Protein AF-A0A7S3MJF0-F1 (afdb_monomer_lite)

Foldseek 3Di:
DEAACLQFQQEDPVPGDPDTDPVGGHDLPPPPRDPRSNVRNVVVVVVVVVQVPDDPVPHDQDAYDHYWLEDDDDPDPDDDDSVVVVCCVVVVVDVPDDDPDDGDYDYPVVSVVVVVCCVPDPVSD

Radius of gyration: 16.98 Å; chains: 1; bounding box: 40×23×45 Å

Structure (mmCIF, N/CA/C/O backbone):
data_AF-A0A7S3MJF0-F1
#
_entry.id   AF-A0A7S3MJF0-F1
#
loop_
_atom_site.group_PDB
_atom_site.id
_atom_site.type_symbol
_atom_site.label_atom_id
_atom_site.label_alt_id
_atom_site.label_comp_id
_atom_site.label_asym_id
_atom_site.label_entity_id
_atom_site.label_seq_id
_atom_site.pdbx_PDB_ins_code
_atom_site.Cartn_x
_atom_site.Cartn_y
_atom_site.Cartn_z
_atom_site.occupancy
_atom_site.B_iso_or_equiv
_atom_site.auth_seq_id
_atom_site.auth_comp_id
_atom_site.auth_asym_id
_atom_site.auth_atom_id
_atom_site.pdbx_PDB_model_num
ATOM 1 N N . MET A 1 1 ? -9.830 2.336 2.499 1.00 91.88 1 MET A N 1
ATOM 2 C CA . MET A 1 1 ? -8.935 3.252 1.750 1.00 91.88 1 MET A CA 1
ATOM 3 C C . MET A 1 1 ? -7.935 2.440 0.936 1.00 91.88 1 MET A C 1
ATOM 5 O O . MET A 1 1 ? -7.454 1.432 1.430 1.00 91.88 1 MET A O 1
ATOM 9 N N . THR A 1 2 ? -7.593 2.874 -0.279 1.00 96.06 2 THR A N 1
ATOM 10 C CA . THR A 1 2 ? -6.544 2.221 -1.082 1.00 96.06 2 THR A CA 1
ATOM 11 C C . THR A 1 2 ? -5.201 2.927 -0.897 1.00 96.06 2 THR A C 1
ATOM 13 O O . THR A 1 2 ? -5.009 4.051 -1.371 1.00 96.06 2 THR A O 1
ATOM 16 N N . SER A 1 3 ? -4.263 2.257 -0.235 1.00 96.56 3 SER A N 1
ATOM 17 C CA . SER A 1 3 ? -2.878 2.697 -0.078 1.00 96.56 3 SER A CA 1
ATOM 18 C C . SER A 1 3 ? -1.956 1.886 -1.003 1.00 96.56 3 SER A C 1
ATOM 20 O O . SER A 1 3 ? -2.282 1.725 -2.182 1.00 96.56 3 SER A O 1
ATOM 22 N N . SER A 1 4 ? -0.783 1.445 -0.543 1.00 96.38 4 SER A N 1
ATOM 23 C CA . SER A 1 4 ? 0.174 0.616 -1.290 1.00 96.38 4 SER A CA 1
ATOM 24 C C . SER A 1 4 ? 1.217 0.020 -0.345 1.00 96.38 4 SER A C 1
ATOM 26 O O . SER A 1 4 ? 1.492 0.615 0.688 1.00 96.38 4 SER A O 1
ATOM 28 N N . ILE A 1 5 ? 1.887 -1.075 -0.722 1.00 95.44 5 ILE A N 1
ATOM 29 C CA . ILE A 1 5 ? 3.095 -1.538 -0.004 1.00 95.44 5 ILE A CA 1
ATOM 30 C C . ILE A 1 5 ? 4.178 -0.452 0.088 1.00 95.44 5 ILE A C 1
ATOM 32 O O . ILE A 1 5 ? 5.024 -0.482 0.974 1.00 95.44 5 ILE A O 1
ATOM 36 N N . ALA A 1 6 ? 4.130 0.550 -0.797 1.00 94.25 6 ALA A N 1
ATOM 37 C CA . ALA A 1 6 ? 5.023 1.698 -0.773 1.00 94.25 6 ALA A CA 1
ATOM 38 C C . ALA A 1 6 ? 4.914 2.541 0.513 1.00 94.25 6 ALA A C 1
ATOM 40 O O . ALA A 1 6 ? 5.847 3.289 0.802 1.00 94.25 6 ALA A O 1
ATOM 41 N N . SER A 1 7 ? 3.818 2.442 1.281 1.00 96.44 7 SER A N 1
ATOM 42 C CA . SER A 1 7 ? 3.695 3.069 2.607 1.00 96.44 7 SER A CA 1
ATOM 43 C C . SER A 1 7 ? 4.298 2.245 3.747 1.00 96.44 7 SER A C 1
ATOM 45 O O . SER A 1 7 ? 4.430 2.774 4.849 1.00 96.44 7 SER A O 1
ATOM 47 N N . ILE A 1 8 ? 4.703 1.002 3.471 1.00 95.88 8 ILE A N 1
ATOM 48 C CA . ILE A 1 8 ? 5.192 0.024 4.451 1.00 95.88 8 ILE A CA 1
ATOM 49 C C . ILE A 1 8 ? 6.685 -0.265 4.229 1.00 95.88 8 ILE A C 1
ATOM 51 O O . ILE A 1 8 ? 7.480 -0.170 5.158 1.00 95.88 8 ILE A O 1
ATOM 55 N N . ALA A 1 9 ? 7.073 -0.598 2.994 1.00 93.25 9 ALA A N 1
ATOM 56 C CA . ALA A 1 9 ? 8.362 -1.223 2.686 1.00 93.25 9 ALA A CA 1
ATOM 57 C C . ALA A 1 9 ? 9.406 -0.290 2.040 1.00 93.25 9 ALA A C 1
ATOM 59 O O . ALA A 1 9 ? 10.473 -0.748 1.632 1.00 93.25 9 ALA A O 1
ATOM 60 N N . SER A 1 10 ? 9.137 1.017 1.930 1.00 91.31 10 SER A N 1
ATOM 61 C CA . SER A 1 10 ? 10.086 1.966 1.324 1.00 91.31 10 SER A CA 1
ATOM 62 C C . SER A 1 10 ? 11.034 2.524 2.386 1.00 91.31 10 SER A C 1
ATOM 64 O O . SER A 1 10 ? 10.864 3.635 2.885 1.00 91.31 10 SER A O 1
ATOM 66 N N . VAL A 1 11 ? 12.029 1.732 2.763 1.00 91.00 11 VAL A N 1
ATOM 67 C CA . VAL A 1 11 ? 13.022 2.077 3.791 1.00 91.00 11 VAL A CA 1
ATOM 68 C C . VAL A 1 11 ? 14.438 1.949 3.240 1.00 91.00 11 VAL A C 1
ATOM 70 O O . VAL A 1 11 ? 14.659 1.310 2.211 1.00 91.00 11 VAL A O 1
ATOM 73 N N . ASP A 1 12 ? 15.407 2.547 3.935 1.00 91.31 12 ASP A N 1
ATOM 74 C CA . ASP A 1 12 ? 16.818 2.292 3.648 1.00 91.31 12 ASP A CA 1
ATOM 75 C C . ASP A 1 12 ? 17.098 0.782 3.777 1.00 91.31 12 ASP A C 1
ATOM 77 O O . ASP A 1 12 ? 16.864 0.230 4.857 1.00 91.31 12 ASP A O 1
ATOM 81 N N . PRO A 1 13 ? 17.613 0.103 2.732 1.00 87.94 13 PRO A N 1
ATOM 82 C CA . PRO A 1 13 ? 17.939 -1.319 2.798 1.00 87.94 13 PRO A CA 1
ATOM 83 C C . PRO A 1 13 ? 18.883 -1.689 3.947 1.00 87.94 13 PRO A C 1
ATOM 85 O O . PRO A 1 13 ? 18.830 -2.814 4.431 1.00 87.94 13 PRO A O 1
ATOM 88 N N . ALA A 1 14 ? 19.729 -0.759 4.406 1.00 89.25 14 ALA A N 1
ATOM 89 C CA . ALA A 1 14 ? 20.609 -0.983 5.553 1.00 89.25 14 ALA A CA 1
ATOM 90 C C . ALA A 1 14 ? 19.852 -1.111 6.889 1.00 89.25 14 ALA A C 1
ATOM 92 O O . ALA A 1 14 ? 20.396 -1.659 7.844 1.00 89.25 14 ALA A O 1
ATOM 93 N N . ASN A 1 15 ? 18.615 -0.609 6.949 1.00 88.50 15 ASN A N 1
ATOM 94 C CA . ASN A 1 15 ? 17.757 -0.593 8.134 1.00 88.50 15 ASN A CA 1
ATOM 95 C C . ASN A 1 15 ? 16.468 -1.411 7.939 1.00 88.50 15 ASN A C 1
ATOM 97 O O . ASN A 1 15 ? 15.581 -1.359 8.792 1.00 88.50 15 ASN A O 1
ATOM 101 N N . ALA A 1 16 ? 16.329 -2.117 6.814 1.00 90.62 16 ALA A N 1
ATOM 102 C CA . ALA A 1 16 ? 15.143 -2.909 6.525 1.00 90.62 16 ALA A CA 1
ATOM 103 C C . ALA A 1 16 ? 15.067 -4.135 7.456 1.00 90.62 16 ALA A C 1
ATOM 105 O O . ALA A 1 16 ? 16.090 -4.790 7.674 1.00 90.62 16 ALA A O 1
ATOM 106 N N . PRO A 1 17 ? 13.882 -4.468 7.998 1.00 92.88 17 PRO A N 1
ATOM 107 C CA . PRO A 1 17 ? 13.684 -5.724 8.712 1.00 92.88 17 PRO A CA 1
ATOM 108 C C . PRO A 1 17 ? 13.773 -6.917 7.750 1.00 92.88 17 PRO A C 1
ATOM 110 O O . PRO A 1 17 ? 13.568 -6.776 6.544 1.00 92.88 17 PRO A O 1
ATOM 113 N N . ASP A 1 18 ? 14.004 -8.114 8.296 1.00 92.50 18 ASP A N 1
ATOM 114 C CA . ASP A 1 18 ? 14.004 -9.357 7.509 1.00 92.50 18 ASP A CA 1
ATOM 115 C C . ASP A 1 18 ? 12.627 -9.649 6.882 1.00 92.50 18 ASP A C 1
ATOM 117 O O . ASP A 1 18 ? 12.531 -10.250 5.808 1.00 92.50 18 ASP A O 1
ATOM 121 N N . HIS A 1 19 ? 11.554 -9.211 7.547 1.00 92.88 19 HIS A N 1
ATOM 122 C CA . HIS A 1 19 ? 10.171 -9.387 7.118 1.00 92.88 19 HIS A CA 1
ATOM 123 C C . HIS A 1 19 ? 9.361 -8.120 7.392 1.00 92.88 19 HIS A C 1
ATOM 125 O O . HIS A 1 19 ? 9.527 -7.489 8.434 1.00 92.88 19 HIS A O 1
ATOM 131 N N . PHE A 1 20 ? 8.465 -7.781 6.466 1.00 93.75 20 PHE A N 1
ATOM 132 C CA . PHE A 1 20 ? 7.494 -6.705 6.642 1.00 93.75 20 PHE A CA 1
ATOM 133 C C . PHE A 1 20 ? 6.134 -7.275 7.042 1.00 93.75 20 PHE A C 1
ATOM 135 O O . PHE A 1 20 ? 5.733 -8.337 6.566 1.00 93.75 20 PHE A O 1
ATOM 142 N N . ASP A 1 21 ? 5.425 -6.522 7.873 1.00 94.94 21 ASP A N 1
ATOM 143 C CA . ASP A 1 21 ? 4.035 -6.749 8.266 1.00 94.94 21 ASP A CA 1
ATOM 144 C C . ASP A 1 21 ? 3.275 -5.410 8.296 1.00 94.94 21 ASP A C 1
ATOM 146 O O . ASP A 1 21 ? 3.843 -4.344 8.038 1.00 94.94 21 ASP A O 1
ATOM 150 N N . GLU A 1 22 ? 1.988 -5.454 8.622 1.00 93.94 22 GLU A N 1
ATOM 151 C CA . GLU A 1 22 ? 1.075 -4.310 8.630 1.00 93.94 22 GLU A CA 1
ATOM 152 C C . GLU A 1 22 ? 1.403 -3.251 9.700 1.00 93.94 22 GLU A C 1
ATOM 154 O O . GLU A 1 22 ? 0.855 -2.151 9.662 1.00 93.94 22 GLU A O 1
ATOM 159 N N . SER A 1 23 ? 2.296 -3.546 10.651 1.00 95.19 23 SER A N 1
ATOM 160 C CA . SER A 1 23 ? 2.743 -2.582 11.664 1.00 95.19 23 SER A CA 1
ATOM 161 C C . SER A 1 23 ? 3.878 -1.674 11.179 1.00 95.19 23 SER A C 1
ATOM 163 O O . SER A 1 23 ? 4.153 -0.636 11.794 1.00 95.19 23 SER A O 1
ATOM 165 N N . HIS A 1 24 ? 4.532 -2.040 10.074 1.00 96.19 24 HIS A N 1
ATOM 166 C CA . HIS A 1 24 ? 5.671 -1.312 9.530 1.00 96.19 24 HIS A CA 1
ATOM 167 C C . HIS A 1 24 ? 5.248 -0.078 8.729 1.00 96.19 24 HIS A C 1
ATOM 169 O O . HIS A 1 24 ? 4.187 -0.022 8.113 1.00 96.19 24 HIS A O 1
ATOM 175 N N . TRP A 1 25 ? 6.137 0.915 8.703 1.00 96.44 25 TRP A N 1
ATOM 176 C CA . TRP A 1 25 ? 5.942 2.158 7.969 1.00 96.44 25 TRP A CA 1
ATOM 177 C C . TRP A 1 25 ? 7.201 2.558 7.212 1.00 96.44 25 TRP A C 1
ATOM 179 O O . TRP A 1 25 ? 8.307 2.519 7.748 1.00 96.44 25 TRP A O 1
ATOM 189 N N . THR A 1 26 ? 6.996 3.078 6.007 1.00 95.94 26 THR A N 1
ATOM 190 C CA . THR A 1 26 ? 8.012 3.748 5.196 1.00 95.94 26 THR A CA 1
ATOM 191 C C . THR A 1 26 ? 8.662 4.909 5.952 1.00 95.94 26 THR A C 1
ATOM 193 O O . THR A 1 26 ? 7.988 5.743 6.579 1.00 95.94 26 THR A O 1
ATOM 196 N N . ASP A 1 27 ? 9.988 5.009 5.835 1.00 93.88 27 ASP A N 1
ATOM 197 C CA . ASP A 1 27 ? 10.761 6.122 6.379 1.00 93.88 27 ASP A CA 1
ATOM 198 C C . ASP A 1 27 ? 10.685 7.332 5.440 1.00 93.88 27 ASP A C 1
ATOM 200 O O . ASP A 1 27 ? 11.400 7.440 4.445 1.00 93.88 27 ASP A O 1
ATOM 204 N N . THR A 1 28 ? 9.833 8.294 5.793 1.00 93.88 28 THR A N 1
ATOM 205 C CA . THR A 1 28 ? 9.625 9.532 5.026 1.00 93.88 28 THR A CA 1
ATOM 206 C C . THR A 1 28 ? 10.830 10.480 4.994 1.00 93.88 28 THR A C 1
ATOM 208 O O . THR A 1 28 ? 10.788 11.473 4.255 1.00 93.88 28 THR A O 1
ATOM 211 N N . ASN A 1 29 ? 11.862 10.211 5.800 1.00 92.00 29 ASN A N 1
ATOM 212 C CA . ASN A 1 29 ? 13.106 10.978 5.863 1.00 92.00 29 ASN A CA 1
ATOM 213 C C . ASN A 1 29 ? 14.246 10.331 5.071 1.00 92.00 29 ASN A C 1
ATOM 215 O O . ASN A 1 29 ? 15.302 10.952 4.928 1.00 92.00 29 ASN A O 1
ATOM 219 N N . TRP A 1 30 ? 14.049 9.124 4.535 1.00 93.38 30 TRP A N 1
ATOM 220 C CA . TRP A 1 30 ? 15.057 8.475 3.713 1.00 93.38 30 TRP A CA 1
ATOM 221 C C . TRP A 1 30 ? 15.361 9.327 2.475 1.00 93.38 30 TRP A C 1
ATOM 223 O O . TRP A 1 30 ? 14.474 9.672 1.695 1.00 93.38 30 TRP A O 1
ATOM 233 N N . VAL A 1 31 ? 16.636 9.686 2.294 1.00 92.12 31 VAL A N 1
ATOM 234 C CA . VAL A 1 31 ? 17.073 10.648 1.263 1.00 92.12 31 VAL A CA 1
ATOM 235 C C . VAL A 1 31 ? 16.761 10.190 -0.165 1.00 92.12 31 VAL A C 1
ATOM 237 O O . VAL A 1 31 ? 16.555 11.022 -1.045 1.00 92.12 31 VAL A O 1
ATOM 240 N N . ASN A 1 32 ? 16.690 8.874 -0.385 1.00 91.94 32 ASN A N 1
ATOM 241 C CA . ASN A 1 32 ? 16.391 8.281 -1.688 1.00 91.94 32 ASN A CA 1
ATOM 242 C C . ASN A 1 32 ? 14.900 7.951 -1.867 1.00 91.94 32 ASN A C 1
ATOM 244 O O . ASN A 1 32 ? 14.537 7.303 -2.848 1.00 91.94 32 ASN A O 1
ATOM 248 N N . LEU A 1 33 ? 14.034 8.378 -0.943 1.00 93.75 33 LEU A N 1
ATOM 249 C CA . LEU A 1 33 ? 12.604 8.129 -1.047 1.00 93.75 33 LEU A CA 1
ATOM 250 C C . LEU A 1 33 ? 11.989 8.947 -2.189 1.00 93.75 33 LEU A C 1
ATOM 252 O O . LEU A 1 33 ? 12.101 10.176 -2.237 1.00 93.75 33 LEU A O 1
ATOM 256 N N . GLY A 1 34 ? 11.284 8.266 -3.087 1.00 94.19 34 GLY A N 1
ATOM 257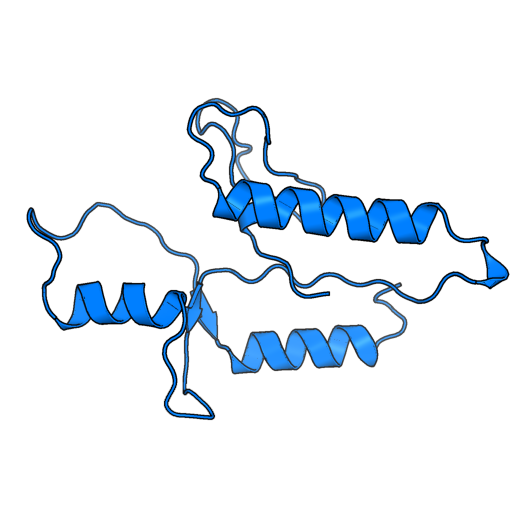 C CA . GLY A 1 34 ? 10.555 8.908 -4.169 1.00 94.19 34 GLY A CA 1
ATOM 258 C C . GLY A 1 34 ? 9.294 9.645 -3.701 1.00 94.19 34 GLY A C 1
ATOM 259 O O . GLY A 1 34 ? 8.757 9.459 -2.604 1.00 94.19 34 GLY A O 1
ATOM 260 N N . ALA A 1 35 ? 8.796 10.530 -4.569 1.00 94.94 35 ALA A N 1
ATOM 261 C CA . ALA A 1 35 ? 7.600 11.323 -4.285 1.00 94.94 35 ALA A CA 1
ATOM 262 C C . ALA A 1 35 ? 6.333 10.458 -4.156 1.00 94.94 35 ALA A C 1
ATOM 264 O O . ALA A 1 35 ? 5.429 10.800 -3.392 1.00 94.94 35 ALA A O 1
ATOM 265 N N . TYR A 1 36 ? 6.263 9.340 -4.885 1.00 92.69 36 TYR A N 1
ATOM 266 C CA . TYR A 1 36 ? 5.112 8.442 -4.866 1.00 92.69 36 TYR A CA 1
ATOM 267 C C . TYR A 1 36 ? 4.984 7.735 -3.513 1.00 92.69 36 TYR A C 1
ATOM 269 O O . TYR A 1 36 ? 3.940 7.829 -2.865 1.00 92.69 36 TYR A O 1
ATOM 277 N N . GLU A 1 37 ? 6.062 7.111 -3.051 1.00 94.75 37 GLU A N 1
ATOM 278 C CA . GLU A 1 37 ? 6.163 6.398 -1.781 1.00 94.75 37 GLU A CA 1
ATOM 279 C C . GLU A 1 37 ? 5.841 7.345 -0.624 1.00 94.75 37 GLU A C 1
ATOM 281 O O . GLU A 1 37 ? 4.997 7.052 0.229 1.00 94.75 37 GLU A O 1
ATOM 286 N N . LYS A 1 38 ? 6.419 8.552 -0.657 1.00 96.31 38 LYS A N 1
ATOM 287 C CA . LYS A 1 38 ? 6.128 9.603 0.319 1.00 96.31 38 LYS A CA 1
ATOM 288 C C . LYS A 1 38 ? 4.653 10.002 0.312 1.00 96.31 38 LYS A C 1
ATOM 290 O O . LYS A 1 38 ? 4.052 10.106 1.378 1.00 96.31 38 LYS A O 1
ATOM 295 N N . SER A 1 39 ? 4.053 10.193 -0.865 1.00 96.38 39 SER A N 1
ATOM 296 C CA . SER A 1 39 ? 2.641 10.580 -0.977 1.00 96.38 39 SER A CA 1
ATOM 297 C C . SER A 1 39 ? 1.698 9.525 -0.395 1.00 96.38 39 SER A C 1
ATOM 299 O O . SER A 1 39 ? 0.781 9.875 0.345 1.00 96.38 39 SER A O 1
ATOM 301 N N . LYS A 1 40 ? 1.953 8.237 -0.665 1.00 96.81 40 LYS A N 1
ATOM 302 C CA . LYS A 1 40 ? 1.152 7.122 -0.144 1.00 96.81 40 LYS A CA 1
ATOM 303 C C . LYS A 1 40 ? 1.276 7.008 1.368 1.00 96.81 40 LYS A C 1
ATOM 305 O O . LYS A 1 40 ? 0.261 6.927 2.050 1.00 96.81 40 LYS A O 1
ATOM 310 N N . THR A 1 41 ? 2.500 7.112 1.880 1.00 97.75 41 THR A N 1
ATOM 311 C CA . THR A 1 41 ? 2.776 7.068 3.322 1.00 97.75 41 THR A CA 1
ATOM 312 C C . THR A 1 41 ? 2.065 8.192 4.071 1.00 97.75 41 THR A C 1
ATOM 314 O O . THR A 1 41 ? 1.394 7.949 5.071 1.00 97.75 41 THR A O 1
ATOM 317 N N . LEU A 1 42 ? 2.174 9.432 3.584 1.00 97.69 42 LEU A N 1
ATOM 318 C CA . LEU A 1 42 ? 1.557 10.587 4.238 1.00 97.69 42 LEU A CA 1
ATOM 319 C C . LEU A 1 42 ? 0.029 10.561 4.152 1.00 97.69 42 LEU A C 1
ATOM 321 O O . LEU A 1 42 ? -0.630 10.899 5.129 1.00 97.69 42 LEU A O 1
ATOM 325 N N . ALA A 1 43 ? -0.534 10.143 3.015 1.00 98.06 43 ALA A N 1
ATOM 326 C CA . ALA A 1 43 ? -1.980 10.020 2.863 1.00 98.06 43 ALA A CA 1
ATOM 327 C C . ALA A 1 43 ? -2.563 8.981 3.829 1.00 98.06 43 ALA A C 1
ATOM 329 O O . ALA A 1 43 ? -3.607 9.222 4.430 1.00 98.06 43 ALA A O 1
ATOM 330 N N . GLU A 1 44 ? -1.894 7.838 3.995 1.00 98.31 44 GLU A N 1
ATOM 331 C CA . GLU A 1 44 ? -2.356 6.788 4.900 1.00 98.31 44 GLU A CA 1
ATOM 332 C C . GLU A 1 44 ? -2.254 7.210 6.370 1.00 98.31 44 GLU A C 1
ATOM 334 O O . GLU A 1 44 ? -3.221 7.055 7.114 1.00 98.31 44 GLU A O 1
ATOM 339 N N . ARG A 1 45 ? -1.140 7.837 6.777 1.00 9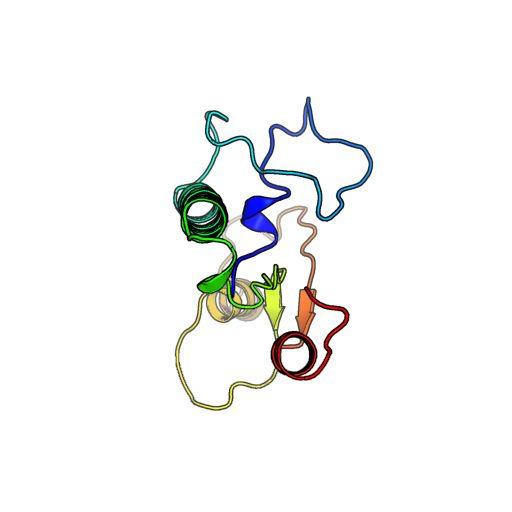7.62 45 ARG A N 1
ATOM 340 C CA . ARG A 1 45 ? -1.017 8.429 8.121 1.00 97.62 45 ARG A CA 1
ATOM 341 C C . ARG A 1 45 ? -2.119 9.449 8.385 1.00 97.62 45 ARG A C 1
ATOM 343 O O . ARG A 1 45 ? -2.781 9.368 9.410 1.00 97.62 45 ARG A O 1
ATOM 350 N N . ALA A 1 46 ? -2.380 10.341 7.429 1.00 98.12 46 ALA A N 1
ATOM 351 C CA . ALA A 1 46 ? -3.436 11.339 7.556 1.00 98.12 46 ALA A CA 1
ATOM 352 C C . ALA A 1 46 ? -4.833 10.712 7.711 1.00 98.12 46 ALA A C 1
ATOM 354 O O . ALA A 1 46 ? -5.647 11.238 8.464 1.00 98.12 46 ALA A O 1
ATOM 355 N N . ALA A 1 47 ? -5.117 9.591 7.040 1.00 97.56 47 ALA A N 1
ATOM 356 C CA . ALA A 1 47 ? -6.385 8.882 7.201 1.00 97.56 47 ALA A CA 1
ATOM 357 C C . ALA A 1 47 ? -6.540 8.291 8.612 1.00 97.56 47 ALA A C 1
ATOM 359 O O . ALA A 1 47 ? -7.595 8.453 9.229 1.00 97.56 47 ALA A O 1
ATOM 360 N N . TRP A 1 48 ? -5.486 7.665 9.143 1.00 97.12 48 TRP A N 1
ATOM 361 C CA . TRP A 1 48 ? -5.480 7.146 10.513 1.00 97.12 48 TRP A CA 1
ATOM 362 C C . TRP A 1 48 ? -5.547 8.255 11.563 1.00 97.12 48 TRP A C 1
ATOM 364 O O . TRP A 1 48 ? -6.277 8.125 12.542 1.00 97.12 48 TRP A O 1
ATOM 374 N N . ASP A 1 49 ? -4.815 9.350 11.368 1.00 97.81 49 ASP A 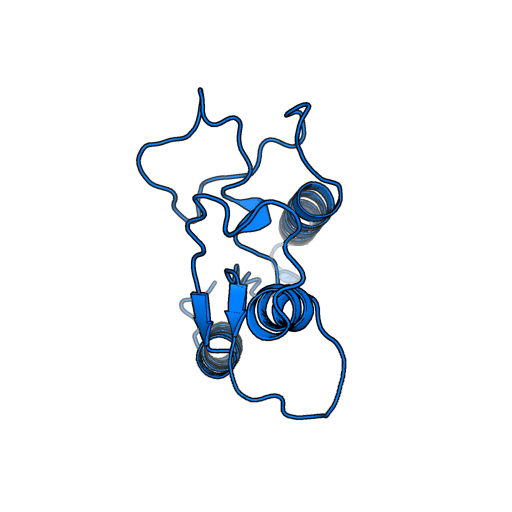N 1
ATOM 375 C CA . ASP A 1 49 ? -4.828 10.499 12.275 1.00 97.81 49 ASP A CA 1
ATOM 376 C C . ASP A 1 49 ? -6.205 11.170 12.290 1.00 97.81 49 ASP A C 1
ATOM 378 O O . ASP A 1 49 ? -6.730 11.478 13.361 1.00 97.81 49 ASP A O 1
ATOM 382 N N . PHE A 1 50 ? -6.833 11.322 11.119 1.00 97.44 50 PHE A N 1
ATOM 383 C CA . PHE A 1 50 ? -8.205 11.806 11.008 1.00 97.44 50 PHE A CA 1
ATOM 384 C C . PHE A 1 50 ? -9.175 10.903 11.774 1.00 97.44 50 PHE A C 1
ATOM 386 O O . PHE A 1 50 ? -9.912 11.394 12.623 1.00 97.44 50 PHE A O 1
ATOM 393 N N . HIS A 1 51 ? -9.134 9.588 11.547 1.00 96.75 51 HIS A N 1
ATOM 394 C CA . HIS A 1 51 ? -10.000 8.633 12.246 1.00 96.75 51 HIS A CA 1
ATOM 395 C C . HIS A 1 51 ? -9.824 8.674 13.770 1.00 96.75 51 HIS A C 1
ATOM 397 O O . HIS A 1 51 ? -10.807 8.759 14.503 1.00 96.75 51 HIS A O 1
ATOM 403 N N . LYS A 1 52 ? -8.577 8.719 14.255 1.00 96.56 52 LYS A N 1
ATOM 404 C CA . LYS A 1 52 ? -8.271 8.852 15.690 1.00 96.56 52 LYS A CA 1
ATOM 405 C C . LYS A 1 52 ? -8.793 10.158 16.284 1.00 96.56 52 LYS A C 1
ATOM 407 O O . LYS A 1 52 ? -9.175 10.170 17.454 1.00 96.56 52 LYS A O 1
ATOM 412 N N . SER A 1 53 ? -8.799 11.236 15.496 1.00 97.50 53 SER A N 1
ATOM 413 C CA . SER A 1 53 ? -9.288 12.552 15.917 1.00 97.50 53 SER A CA 1
ATOM 414 C C . SER A 1 53 ? -10.811 12.643 16.040 1.00 97.50 53 SER A C 1
ATOM 416 O O . SER A 1 53 ? -11.299 13.564 16.692 1.00 97.50 53 SER A O 1
ATOM 418 N N . LEU A 1 54 ? -11.557 11.699 15.451 1.00 97.38 54 LEU A N 1
ATOM 419 C CA . LEU A 1 54 ? -13.014 11.655 15.570 1.00 97.38 54 LEU A CA 1
ATOM 420 C C . LEU A 1 54 ? -13.442 11.246 16.991 1.00 97.38 54 LEU A C 1
ATOM 422 O O . LEU A 1 54 ? -12.802 10.360 17.584 1.00 97.38 54 LEU A O 1
ATOM 426 N N . PRO A 1 55 ? -14.537 11.835 17.515 1.00 97.19 55 PRO A N 1
ATOM 427 C CA . PRO A 1 55 ? -15.235 11.323 18.692 1.00 97.19 55 PRO A CA 1
ATOM 428 C C . PRO A 1 55 ? -15.586 9.843 18.523 1.00 97.19 55 PRO A C 1
ATOM 430 O O . PRO A 1 55 ? -15.847 9.389 17.410 1.00 97.19 55 PRO A O 1
ATOM 433 N N . GLU A 1 56 ? -15.584 9.077 19.613 1.00 93.88 56 GLU A N 1
ATOM 434 C CA . GLU A 1 56 ? -15.779 7.621 19.561 1.00 93.88 56 GLU A CA 1
ATOM 435 C C . GLU A 1 56 ? -17.130 7.243 18.939 1.00 93.88 56 GLU A C 1
ATOM 437 O O . GLU A 1 56 ? -17.211 6.303 18.154 1.00 93.88 56 GLU A O 1
ATOM 442 N N . GLU A 1 57 ? -18.160 8.041 19.203 1.00 95.06 57 GLU A N 1
ATOM 443 C CA . GLU A 1 57 ? -19.509 7.917 18.658 1.00 95.06 57 GLU A CA 1
ATOM 444 C C . GLU A 1 57 ? -19.624 8.254 17.161 1.00 95.06 57 GLU A C 1
ATOM 446 O O . GLU A 1 57 ? -20.594 7.855 16.518 1.00 95.06 57 GLU A O 1
ATOM 451 N N . GLU A 1 58 ? -18.646 8.967 16.595 1.00 94.25 58 GLU A N 1
ATOM 452 C CA . GLU A 1 58 ? -18.585 9.331 15.172 1.00 94.25 58 GLU A CA 1
ATOM 453 C C . GLU A 1 58 ? -17.593 8.462 14.382 1.00 94.25 58 GLU A C 1
ATOM 455 O O . GLU A 1 58 ? -17.485 8.585 13.156 1.00 94.25 58 GLU A O 1
ATOM 460 N N . ARG A 1 59 ? -16.854 7.569 15.056 1.00 93.44 59 ARG A N 1
ATOM 461 C CA . ARG A 1 59 ? -15.906 6.673 14.390 1.00 93.44 59 ARG A CA 1
ATOM 462 C C . ARG A 1 59 ? -16.651 5.637 13.563 1.00 93.44 59 ARG A C 1
ATOM 464 O O . ARG A 1 59 ? -17.465 4.863 14.054 1.00 93.44 59 ARG A O 1
ATOM 471 N N . PHE A 1 60 ? -16.296 5.590 12.288 1.00 91.56 60 PHE A N 1
ATOM 472 C CA . PHE A 1 60 ? -16.675 4.524 11.372 1.00 91.56 60 PHE A CA 1
ATOM 473 C C . PHE A 1 60 ? -15.530 3.511 11.239 1.00 91.56 60 PHE A C 1
ATOM 475 O O . PHE A 1 60 ? -14.380 3.824 11.548 1.00 91.56 60 PHE A O 1
ATOM 482 N N . GLY A 1 61 ? -15.824 2.303 10.756 1.00 90.94 61 GLY A N 1
ATOM 483 C CA . GLY A 1 61 ? -14.789 1.313 10.452 1.00 90.94 61 GLY A CA 1
ATOM 484 C C . GLY A 1 61 ? -13.838 1.826 9.369 1.00 90.94 61 GLY A C 1
ATOM 485 O O . GLY A 1 61 ? -14.274 2.167 8.266 1.00 90.94 61 GLY A O 1
ATOM 486 N N . LEU A 1 62 ? -12.543 1.895 9.676 1.00 93.38 62 LEU A N 1
ATOM 487 C CA . LEU A 1 62 ? -11.507 2.275 8.722 1.00 93.38 62 LEU A CA 1
ATOM 488 C C . LEU A 1 62 ? -10.589 1.083 8.467 1.00 93.38 62 LEU A C 1
ATOM 490 O O . LEU A 1 62 ? -9.831 0.682 9.339 1.00 93.38 62 LEU A O 1
ATOM 494 N N . SER A 1 63 ? -10.592 0.594 7.230 1.00 94.81 63 SER A N 1
ATOM 495 C CA . SER A 1 63 ? -9.615 -0.389 6.759 1.00 94.81 63 SER A CA 1
ATOM 496 C C . SER A 1 63 ? -8.791 0.188 5.610 1.00 94.81 63 SER A C 1
ATOM 498 O O . SER A 1 63 ? -9.283 0.985 4.794 1.00 94.81 63 SER A O 1
ATOM 500 N N . VAL A 1 64 ? -7.532 -0.231 5.511 1.00 95.88 64 VAL A N 1
ATOM 501 C CA . VAL A 1 64 ? -6.607 0.160 4.443 1.00 95.88 64 VAL A CA 1
ATOM 502 C C . VAL A 1 64 ? -6.167 -1.086 3.679 1.00 95.88 64 VAL A C 1
ATOM 504 O O . VAL A 1 64 ? -5.887 -2.117 4.274 1.00 95.88 64 VAL A O 1
ATOM 507 N N . VAL A 1 65 ? -6.137 -0.997 2.348 1.00 96.88 65 VAL A N 1
ATOM 508 C CA . VAL A 1 65 ? -5.617 -2.054 1.472 1.00 96.88 65 VAL A CA 1
ATOM 509 C C . VAL A 1 65 ? -4.307 -1.569 0.858 1.00 96.88 65 VAL A C 1
ATOM 511 O O . VAL A 1 65 ? -4.292 -0.529 0.190 1.00 96.88 65 VAL A O 1
ATOM 514 N N . ASN A 1 66 ? -3.223 -2.326 1.048 1.00 96.94 66 ASN A N 1
ATOM 515 C CA . ASN A 1 66 ? -1.862 -1.975 0.627 1.00 96.94 66 ASN A CA 1
ATOM 516 C C . ASN A 1 66 ? -1.376 -2.906 -0.498 1.00 96.94 66 ASN A C 1
ATOM 518 O O . ASN A 1 66 ? -0.573 -3.802 -0.256 1.00 96.94 66 ASN A O 1
ATOM 522 N N . PRO A 1 67 ? -1.845 -2.731 -1.746 1.00 96.69 67 PRO A N 1
ATOM 523 C CA . PRO A 1 67 ? -1.427 -3.591 -2.845 1.00 96.69 67 PRO A CA 1
ATOM 524 C C . PRO A 1 67 ? 0.027 -3.341 -3.270 1.00 96.69 67 PRO A C 1
ATOM 526 O O . PRO A 1 67 ? 0.549 -2.219 -3.176 1.00 96.69 67 PRO A O 1
ATOM 529 N N . ALA A 1 68 ? 0.640 -4.406 -3.793 1.00 93.94 68 ALA A N 1
ATOM 530 C CA . ALA A 1 68 ? 1.903 -4.387 -4.524 1.00 93.94 68 ALA A CA 1
ATOM 531 C C . ALA A 1 68 ? 1.695 -3.915 -5.979 1.00 93.94 68 ALA A C 1
ATOM 533 O O . ALA A 1 68 ? 0.804 -3.104 -6.258 1.00 93.94 68 ALA A O 1
ATOM 534 N N . LEU A 1 69 ? 2.491 -4.407 -6.936 1.00 93.12 69 LEU A N 1
ATOM 535 C CA . LEU A 1 69 ? 2.254 -4.115 -8.346 1.00 93.12 69 LEU A CA 1
ATOM 536 C C . LEU A 1 69 ? 0.982 -4.828 -8.822 1.00 93.12 69 LEU A C 1
ATOM 538 O O . LEU A 1 69 ? 0.959 -6.039 -9.037 1.00 93.12 69 LEU A O 1
ATOM 542 N N . VAL A 1 70 ? -0.082 -4.051 -9.016 1.00 94.44 70 VAL A N 1
ATOM 543 C CA . VAL A 1 70 ? -1.368 -4.581 -9.482 1.00 94.44 70 VAL A CA 1
ATOM 544 C C . VAL A 1 70 ? -1.294 -4.943 -10.964 1.00 94.44 70 VAL A C 1
ATOM 546 O O . VAL A 1 70 ? -1.010 -4.080 -11.799 1.00 94.44 70 VAL A O 1
ATOM 549 N N . VAL A 1 71 ? -1.594 -6.196 -11.293 1.00 93.19 71 VAL A N 1
ATOM 550 C CA . VAL A 1 71 ? -1.605 -6.744 -12.657 1.00 93.19 71 VAL A CA 1
ATOM 551 C C . VAL A 1 71 ? -2.942 -7.419 -12.965 1.00 93.19 71 VAL A C 1
ATOM 553 O O . VAL A 1 71 ? -3.723 -7.700 -12.065 1.00 93.19 71 VAL A O 1
ATOM 556 N N . GLY A 1 72 ? -3.233 -7.673 -14.241 1.00 91.62 72 GLY A N 1
ATOM 557 C CA . GLY A 1 72 ? -4.443 -8.392 -14.649 1.00 91.62 72 GLY A CA 1
ATOM 558 C C . GLY A 1 72 ? -5.267 -7.667 -15.715 1.00 91.62 72 GLY A C 1
ATOM 559 O O . GLY A 1 72 ? -4.830 -6.653 -16.267 1.00 91.62 72 GLY A O 1
ATOM 560 N N . PRO A 1 73 ? -6.448 -8.210 -16.059 1.00 90.56 73 PRO A N 1
ATOM 561 C CA . PRO A 1 73 ? -7.279 -7.672 -17.124 1.00 90.56 73 PRO A CA 1
ATOM 562 C C . PRO A 1 73 ? -7.839 -6.299 -16.750 1.00 90.56 73 PRO A C 1
ATOM 564 O O . PRO A 1 73 ? -8.371 -6.085 -15.663 1.00 90.56 73 PRO A O 1
ATOM 567 N N . THR A 1 74 ? -7.765 -5.366 -17.692 1.00 87.75 74 THR A N 1
ATOM 568 C CA . THR A 1 74 ? -8.328 -4.028 -17.531 1.00 87.75 74 THR A CA 1
ATOM 569 C C . THR A 1 74 ? -9.818 -4.037 -17.849 1.00 87.75 74 THR A C 1
ATOM 571 O O . THR A 1 74 ? -10.206 -4.502 -18.922 1.00 87.75 74 THR A O 1
ATOM 574 N N . LEU A 1 75 ? -10.645 -3.456 -16.978 1.00 88.69 75 LEU A N 1
ATOM 575 C CA . LEU A 1 75 ? -12.077 -3.281 -17.251 1.00 88.69 75 LEU A CA 1
ATOM 576 C C . LEU A 1 75 ? -12.336 -2.302 -18.410 1.00 88.69 75 LEU A C 1
ATOM 578 O O . LEU A 1 75 ? -13.248 -2.502 -19.208 1.00 88.69 75 LEU A O 1
ATOM 582 N N . ILE A 1 76 ? -11.514 -1.255 -18.511 1.00 90.19 76 ILE A N 1
ATOM 583 C CA . ILE A 1 76 ? -11.567 -0.244 -19.570 1.00 90.19 76 ILE A CA 1
ATOM 584 C C . ILE A 1 76 ? -10.189 -0.077 -20.207 1.00 90.19 76 ILE A C 1
ATOM 586 O O . ILE A 1 76 ? -9.165 -0.269 -19.553 1.00 90.19 76 ILE A O 1
ATOM 590 N N . LYS A 1 77 ? -10.147 0.331 -21.478 1.00 85.19 77 LYS A N 1
ATOM 591 C CA . LYS A 1 77 ? -8.891 0.688 -22.149 1.00 85.19 77 LYS A CA 1
ATOM 592 C C . LYS A 1 77 ? -8.417 2.051 -21.645 1.00 85.19 77 LYS A C 1
ATOM 594 O O . LYS A 1 77 ? -8.856 3.079 -22.149 1.00 85.19 77 LYS A O 1
ATOM 599 N N . THR A 1 78 ? -7.546 2.048 -20.644 1.00 84.00 78 THR A N 1
ATOM 600 C CA . THR A 1 78 ? -6.933 3.255 -20.079 1.00 84.00 78 THR A CA 1
ATOM 601 C C . THR A 1 78 ? -5.483 2.989 -19.699 1.00 84.00 78 THR A C 1
ATOM 603 O O . THR A 1 78 ? -5.103 1.844 -19.450 1.00 84.00 78 THR A O 1
ATOM 606 N N . GLU A 1 79 ? -4.671 4.041 -19.628 1.00 82.88 79 GLU A N 1
ATOM 607 C CA . GLU A 1 79 ? -3.336 3.942 -19.043 1.00 82.88 79 GLU A CA 1
ATOM 608 C C . GLU A 1 79 ? -3.410 3.906 -17.512 1.00 82.88 79 GLU A C 1
ATOM 610 O O . GLU A 1 79 ? -4.206 4.611 -16.892 1.00 82.88 79 GLU A O 1
ATOM 615 N N . PHE A 1 80 ? -2.541 3.107 -16.895 1.00 82.88 80 PHE A N 1
ATOM 616 C CA . PHE A 1 80 ? -2.367 3.015 -15.446 1.00 82.88 80 PHE A CA 1
ATOM 617 C C . PHE A 1 80 ? -0.900 2.708 -15.123 1.00 82.88 80 PHE A C 1
ATOM 619 O O . PHE A 1 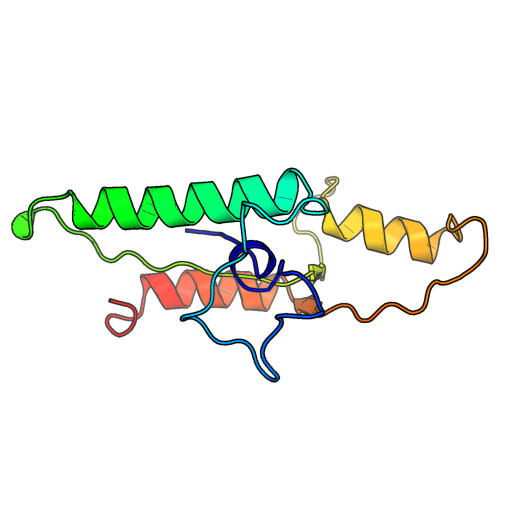80 ? -0.169 2.178 -15.961 1.00 82.88 80 PHE A O 1
ATOM 626 N N . ALA A 1 81 ? -0.456 3.068 -13.915 1.00 84.12 81 ALA A N 1
ATOM 627 C CA . ALA A 1 81 ? 0.959 3.052 -13.537 1.00 84.12 81 ALA A CA 1
ATOM 628 C C . ALA A 1 81 ? 1.617 1.672 -13.719 1.00 84.12 81 ALA A C 1
ATOM 630 O O . ALA A 1 81 ? 2.640 1.573 -14.394 1.00 84.12 81 ALA A O 1
ATOM 631 N N . SER A 1 82 ? 0.997 0.601 -13.212 1.00 85.06 82 SER A N 1
ATOM 632 C CA . SER A 1 82 ? 1.533 -0.761 -13.352 1.00 85.06 82 SER A CA 1
ATOM 633 C C . SER A 1 82 ? 1.631 -1.219 -14.810 1.00 85.06 82 SER A C 1
ATOM 635 O O . SER A 1 82 ? 2.588 -1.887 -15.196 1.00 85.06 82 SER A O 1
ATOM 637 N N . GLY A 1 83 ? 0.677 -0.805 -15.650 1.00 85.88 83 GLY A N 1
ATOM 638 C CA . GLY A 1 83 ? 0.681 -1.095 -17.083 1.00 85.88 83 GLY A CA 1
ATOM 639 C C . GLY A 1 83 ? 1.872 -0.469 -17.809 1.00 85.88 83 GLY A C 1
ATOM 640 O O . GLY A 1 83 ? 2.387 -1.062 -18.752 1.00 85.88 83 GLY A O 1
ATOM 641 N N . LYS A 1 84 ? 2.377 0.683 -17.339 1.00 86.25 84 LYS A N 1
ATOM 642 C CA . LYS A 1 84 ? 3.590 1.307 -17.895 1.00 86.25 84 LYS A CA 1
ATOM 643 C C . LYS A 1 84 ? 4.830 0.450 -17.656 1.00 86.25 84 LYS A C 1
ATOM 645 O O . LYS A 1 84 ? 5.641 0.315 -18.566 1.00 86.25 84 LYS A O 1
ATOM 650 N N . ILE A 1 85 ? 4.946 -0.169 -16.479 1.00 86.88 85 ILE A N 1
ATOM 651 C CA . ILE A 1 85 ? 6.047 -1.090 -16.160 1.00 86.88 85 ILE A CA 1
ATOM 652 C C . ILE A 1 85 ? 5.983 -2.319 -17.075 1.00 86.88 85 ILE A C 1
ATOM 654 O O . ILE A 1 85 ? 6.980 -2.666 -17.701 1.00 86.88 85 ILE A O 1
ATOM 658 N N . ILE A 1 86 ? 4.804 -2.930 -17.230 1.00 86.88 86 ILE A N 1
ATOM 659 C CA . ILE A 1 86 ? 4.615 -4.072 -18.141 1.00 86.88 86 ILE A CA 1
ATOM 660 C C . ILE A 1 86 ? 4.957 -3.682 -19.586 1.00 86.88 86 ILE A C 1
ATOM 662 O O . ILE A 1 86 ? 5.700 -4.397 -20.257 1.00 86.88 86 ILE A O 1
ATOM 666 N N . ASN A 1 87 ? 4.474 -2.532 -20.062 1.00 87.75 87 ASN A N 1
ATOM 667 C CA . ASN A 1 87 ? 4.759 -2.042 -21.412 1.00 87.75 87 ASN A CA 1
ATOM 668 C C . ASN A 1 87 ? 6.258 -1.841 -21.657 1.00 87.75 87 ASN A C 1
ATOM 670 O O . ASN A 1 87 ? 6.728 -2.131 -22.756 1.00 87.75 87 ASN A O 1
ATOM 674 N N . LEU A 1 88 ? 7.005 -1.382 -20.650 1.00 88.56 88 LEU A N 1
ATOM 675 C CA . LEU A 1 88 ? 8.450 -1.184 -20.736 1.00 88.56 88 LEU A CA 1
ATOM 676 C C . LEU A 1 88 ? 9.179 -2.505 -21.031 1.00 88.56 88 LEU A C 1
ATOM 678 O O . LEU A 1 88 ? 10.039 -2.556 -21.912 1.00 88.56 88 LEU A O 1
ATOM 682 N N . PHE A 1 89 ? 8.785 -3.582 -20.342 1.00 86.62 89 PHE A N 1
ATOM 683 C CA . PHE A 1 89 ? 9.312 -4.927 -20.581 1.00 86.62 89 PHE A CA 1
ATOM 684 C C . PHE A 1 89 ? 8.879 -5.478 -21.941 1.00 86.62 89 PHE A C 1
ATOM 686 O O . PHE A 1 89 ? 9.718 -5.925 -22.721 1.00 86.62 89 PHE A O 1
ATOM 693 N N . MET A 1 90 ? 7.583 -5.406 -22.255 1.00 88.06 90 MET A N 1
ATOM 694 C CA . MET A 1 90 ? 7.020 -5.998 -23.474 1.00 88.06 90 MET A CA 1
ATOM 695 C C . MET A 1 90 ? 7.537 -5.344 -24.759 1.00 88.06 90 MET A C 1
ATOM 697 O O . MET A 1 90 ? 7.646 -6.013 -25.783 1.00 88.06 90 MET A O 1
ATOM 701 N N . ASN A 1 91 ? 7.880 -4.054 -24.712 1.00 89.12 91 ASN A N 1
ATOM 702 C CA . ASN A 1 91 ? 8.391 -3.308 -25.863 1.00 89.12 91 ASN A CA 1
ATOM 703 C C . ASN A 1 91 ? 9.924 -3.187 -25.884 1.00 89.12 91 ASN A C 1
ATOM 705 O O . ASN A 1 91 ? 10.456 -2.422 -26.687 1.00 89.12 91 ASN A O 1
ATOM 709 N N . ASN A 1 92 ? 10.639 -3.912 -25.014 1.00 84.75 92 ASN A N 1
ATOM 710 C CA . ASN A 1 92 ? 12.101 -3.859 -24.893 1.00 84.75 92 ASN A CA 1
ATOM 711 C C . ASN A 1 92 ? 12.644 -2.421 -24.728 1.00 84.75 92 ASN A C 1
ATOM 713 O O . ASN A 1 92 ? 13.666 -2.042 -25.299 1.00 84.75 92 ASN A O 1
ATOM 717 N N . GLN A 1 93 ? 11.940 -1.600 -23.948 1.00 86.88 93 GLN A N 1
ATOM 718 C CA . GLN A 1 93 ? 12.252 -0.184 -23.733 1.00 86.88 93 GLN A CA 1
ATOM 719 C C . GLN A 1 93 ? 13.188 0.036 -22.532 1.00 86.88 93 GLN A C 1
ATOM 721 O O . GLN A 1 93 ? 13.201 1.111 -21.939 1.00 86.88 93 GLN A O 1
ATOM 726 N N . LEU A 1 94 ? 13.982 -0.977 -22.174 1.00 82.50 94 LEU A N 1
ATOM 727 C CA . LEU A 1 94 ? 14.982 -0.929 -21.107 1.00 82.50 94 LEU A CA 1
ATOM 728 C C . LEU A 1 94 ? 16.391 -0.770 -21.708 1.00 82.50 94 LEU A C 1
ATOM 730 O O . LEU A 1 94 ? 17.072 -1.771 -21.960 1.00 82.50 94 LEU A O 1
ATOM 734 N N . PRO A 1 95 ? 16.848 0.470 -21.979 1.00 70.81 95 PRO A N 1
ATOM 735 C CA . PRO A 1 95 ? 18.197 0.704 -22.479 1.00 70.81 95 PRO A CA 1
ATOM 736 C C . PRO A 1 95 ? 19.217 0.256 -21.425 1.00 70.81 95 PRO A C 1
ATOM 738 O O . PRO A 1 95 ? 19.241 0.777 -20.314 1.00 70.81 95 PRO A O 1
ATOM 741 N N . GLY A 1 96 ? 20.051 -0.727 -21.772 1.00 75.94 96 GLY A N 1
ATOM 742 C CA . GLY A 1 96 ? 21.008 -1.348 -20.844 1.00 75.94 96 GLY A CA 1
ATOM 743 C C . GLY A 1 96 ? 20.620 -2.749 -20.355 1.00 75.94 96 GLY A C 1
ATOM 744 O O . GLY A 1 96 ? 21.403 -3.364 -19.636 1.00 75.94 96 GLY A O 1
ATOM 745 N N . GLY A 1 97 ? 19.472 -3.285 -20.789 1.00 78.94 97 GLY A N 1
ATOM 746 C CA . GLY A 1 97 ? 19.023 -4.644 -20.474 1.00 78.94 97 GLY A CA 1
ATOM 747 C C . GLY A 1 97 ? 18.083 -4.717 -19.270 1.00 78.94 97 GLY A C 1
ATOM 748 O O . GLY A 1 97 ? 17.629 -3.704 -18.745 1.00 78.94 97 GLY A O 1
ATOM 749 N N . ILE A 1 98 ? 17.758 -5.940 -18.845 1.00 78.19 98 ILE A N 1
ATOM 750 C CA . ILE A 1 98 ? 16.840 -6.179 -17.725 1.00 78.19 98 ILE A CA 1
ATOM 751 C C . ILE A 1 98 ? 17.615 -6.024 -16.404 1.00 78.19 98 ILE A C 1
ATOM 753 O O . ILE A 1 98 ? 18.554 -6.792 -16.170 1.00 78.19 98 ILE A O 1
ATOM 757 N N . PRO A 1 99 ? 17.255 -5.061 -15.532 1.00 76.75 99 PRO A N 1
ATOM 758 C CA . PRO A 1 99 ? 17.898 -4.923 -14.231 1.00 76.75 99 PRO A CA 1
ATOM 759 C C . PRO A 1 99 ? 17.568 -6.122 -13.335 1.00 76.75 99 PRO A C 1
ATOM 761 O O . PRO A 1 99 ? 16.533 -6.770 -13.493 1.00 76.75 99 PRO A O 1
ATOM 764 N N . ARG A 1 100 ? 18.428 -6.403 -12.348 1.00 79.25 100 ARG A N 1
ATOM 765 C CA . ARG A 1 100 ? 18.100 -7.360 -11.282 1.00 79.25 100 ARG A CA 1
ATOM 766 C C . ARG A 1 100 ? 17.006 -6.755 -10.411 1.00 79.25 100 ARG A C 1
ATOM 768 O O . ARG A 1 100 ? 17.290 -5.931 -9.550 1.00 79.25 100 ARG A O 1
ATOM 775 N N . LEU A 1 101 ? 15.770 -7.150 -10.680 1.00 77.69 101 LEU A N 1
ATOM 776 C CA . LEU A 1 101 ? 14.581 -6.605 -10.051 1.00 77.69 101 LEU A CA 1
ATOM 777 C C . LEU A 1 101 ? 13.726 -7.751 -9.514 1.00 77.69 101 LEU A C 1
ATOM 779 O O . LEU A 1 101 ? 13.483 -8.727 -10.221 1.00 77.69 101 LEU A O 1
ATOM 783 N N . SER A 1 102 ? 13.263 -7.602 -8.277 1.00 81.81 102 SER A N 1
ATOM 784 C CA . SER A 1 102 ? 12.179 -8.403 -7.718 1.00 81.81 102 SER A CA 1
ATOM 785 C C . SER A 1 102 ? 10.961 -7.499 -7.600 1.00 81.81 102 SER A C 1
ATOM 787 O O . SER A 1 102 ? 11.078 -6.394 -7.071 1.00 81.81 102 SER A O 1
ATOM 789 N N . LEU A 1 103 ? 9.826 -7.933 -8.143 1.00 84.69 103 LEU A N 1
ATOM 790 C CA . LEU A 1 103 ? 8.558 -7.213 -8.064 1.00 84.69 103 LEU A CA 1
ATOM 791 C C . LEU A 1 103 ? 7.518 -8.133 -7.448 1.00 84.69 103 LEU A C 1
ATOM 793 O O . LEU A 1 103 ? 7.244 -9.199 -8.000 1.00 84.69 103 LEU A O 1
ATOM 797 N N . ASP A 1 104 ? 6.906 -7.682 -6.362 1.00 90.88 104 ASP A N 1
ATOM 798 C CA . ASP A 1 104 ? 5.725 -8.333 -5.816 1.00 90.88 104 ASP A CA 1
ATOM 799 C C . ASP A 1 104 ? 4.510 -7.967 -6.668 1.00 90.88 104 ASP A C 1
ATOM 801 O O . ASP A 1 104 ? 4.293 -6.800 -7.017 1.00 90.88 104 ASP A O 1
ATOM 805 N N . LEU A 1 105 ? 3.727 -8.980 -7.032 1.00 93.81 105 LEU A N 1
ATOM 806 C CA . LEU A 1 105 ? 2.598 -8.870 -7.950 1.00 93.81 105 LEU A CA 1
ATOM 807 C C . LEU A 1 105 ? 1.311 -9.269 -7.234 1.00 93.81 105 LEU A C 1
ATOM 809 O O . LEU A 1 105 ? 1.309 -10.202 -6.435 1.00 93.81 105 LEU A O 1
ATOM 813 N N . VAL A 1 106 ? 0.206 -8.608 -7.570 1.00 96.25 106 VAL A N 1
ATOM 814 C CA . VAL A 1 106 ? -1.133 -8.995 -7.106 1.00 96.25 106 VAL A CA 1
ATOM 815 C C . VAL A 1 106 ? -2.149 -8.824 -8.230 1.00 96.25 106 VAL A C 1
ATOM 817 O O . VAL A 1 106 ? -2.081 -7.849 -8.985 1.00 96.25 106 VAL A O 1
ATOM 820 N N . ASP A 1 107 ? -3.090 -9.759 -8.371 1.00 95.81 107 ASP A N 1
ATOM 821 C CA . ASP A 1 107 ? -4.127 -9.644 -9.395 1.00 95.81 107 ASP A CA 1
ATOM 822 C C . ASP A 1 107 ? -5.157 -8.567 -9.012 1.00 95.81 107 ASP A C 1
ATOM 824 O O . ASP A 1 107 ? -5.628 -8.490 -7.878 1.00 95.81 107 ASP A O 1
ATOM 828 N N . VAL A 1 108 ? -5.560 -7.734 -9.971 1.00 95.56 108 VAL A N 1
ATOM 829 C CA . VAL A 1 108 ? -6.554 -6.668 -9.775 1.00 95.56 108 VAL A CA 1
ATOM 830 C C . VAL A 1 108 ? -7.886 -7.187 -9.227 1.00 95.56 108 VAL A C 1
ATOM 832 O O . VAL A 1 108 ? -8.560 -6.481 -8.477 1.00 95.56 108 VAL A O 1
ATOM 835 N N . ARG A 1 109 ? -8.266 -8.424 -9.557 1.00 96.25 109 ARG A N 1
ATOM 836 C CA . ARG A 1 109 ? -9.489 -9.064 -9.056 1.00 96.25 109 ARG A CA 1
ATOM 837 C C . ARG A 1 109 ? -9.355 -9.441 -7.584 1.00 96.25 109 ARG A C 1
ATOM 839 O O . ARG A 1 109 ? -10.323 -9.298 -6.846 1.00 96.25 109 ARG A O 1
ATOM 846 N N . GLU A 1 110 ? -8.167 -9.849 -7.144 1.00 97.06 110 GLU A N 1
ATOM 847 C CA . GLU A 1 110 ? -7.884 -10.118 -5.729 1.00 97.06 110 GLU A CA 1
ATOM 848 C C . GLU A 1 110 ? -7.871 -8.821 -4.922 1.00 97.06 110 GLU A C 1
ATOM 850 O O . GLU A 1 110 ? -8.459 -8.762 -3.846 1.00 97.06 110 GLU A O 1
ATOM 855 N N . VAL A 1 111 ? -7.300 -7.744 -5.475 1.00 96.75 111 VAL A N 1
ATOM 856 C CA . VAL A 1 111 ? -7.373 -6.413 -4.855 1.00 96.75 111 VAL A CA 1
ATOM 857 C C . VAL A 1 111 ? -8.826 -5.953 -4.733 1.00 96.75 111 VAL A C 1
ATOM 859 O O . VAL A 1 111 ? -9.216 -5.448 -3.682 1.00 96.75 111 VAL A O 1
ATOM 862 N N . ALA A 1 112 ? -9.648 -6.135 -5.769 1.00 96.19 112 ALA A N 1
ATOM 863 C CA . ALA A 1 112 ? -11.070 -5.800 -5.713 1.00 96.19 112 ALA A CA 1
ATOM 864 C C . ALA A 1 112 ? -11.803 -6.621 -4.640 1.00 96.19 112 ALA A C 1
ATOM 866 O O . ALA A 1 112 ? -12.547 -6.055 -3.840 1.00 96.19 112 ALA A O 1
ATOM 867 N N . GLN A 1 113 ? -11.537 -7.928 -4.566 1.00 96.38 113 GLN A N 1
ATOM 868 C CA . GLN A 1 113 ? -12.110 -8.790 -3.536 1.00 96.38 113 GLN A CA 1
ATOM 869 C C . GLN A 1 113 ? -11.665 -8.378 -2.128 1.00 96.38 113 GLN A C 1
ATOM 871 O O . GLN A 1 113 ? -12.481 -8.384 -1.212 1.00 96.38 113 GLN A O 1
ATOM 876 N N . ALA A 1 114 ? -10.408 -7.965 -1.944 1.00 96.06 114 ALA A N 1
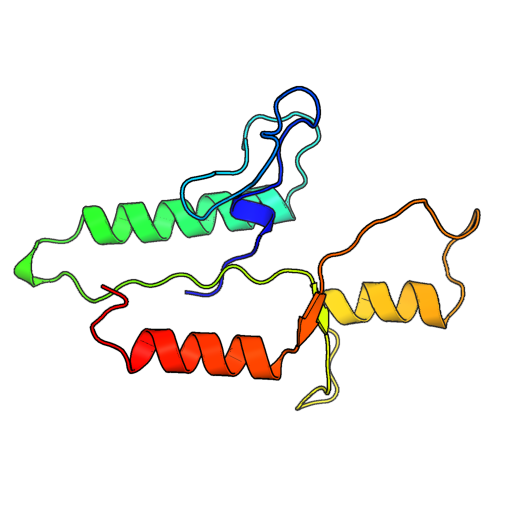ATOM 877 C CA . ALA A 1 114 ? -9.923 -7.453 -0.665 1.00 96.06 114 ALA A CA 1
ATOM 878 C C . ALA A 1 114 ? -10.697 -6.200 -0.228 1.00 96.06 114 ALA A C 1
ATOM 880 O O . ALA A 1 114 ? -11.109 -6.113 0.923 1.00 96.06 114 ALA A O 1
ATOM 881 N N . HIS A 1 115 ? -10.975 -5.272 -1.151 1.00 95.94 115 HIS A N 1
ATOM 882 C CA . HIS A 1 115 ? -11.790 -4.094 -0.843 1.00 95.94 115 HIS A CA 1
ATOM 883 C C . HIS A 1 115 ? -13.225 -4.462 -0.447 1.00 95.94 115 HIS A C 1
ATOM 885 O O . HIS A 1 115 ? -13.751 -3.867 0.488 1.00 95.94 115 HIS A O 1
ATOM 891 N N . ILE A 1 116 ? -13.842 -5.437 -1.124 1.00 95.25 116 ILE A N 1
ATOM 892 C CA . ILE A 1 116 ? -15.175 -5.945 -0.757 1.00 95.25 116 ILE A CA 1
ATOM 893 C C . ILE A 1 116 ? -15.131 -6.551 0.649 1.00 95.25 116 ILE A C 1
ATOM 895 O O . ILE A 1 116 ? -15.933 -6.187 1.503 1.00 95.25 116 ILE A O 1
ATOM 899 N N . ASN A 1 117 ? -14.136 -7.395 0.925 1.00 94.81 117 ASN A N 1
ATOM 900 C CA . ASN A 1 117 ? -13.982 -8.041 2.226 1.00 94.81 117 ASN A CA 1
ATOM 901 C C . ASN A 1 117 ? -13.799 -7.026 3.366 1.00 94.81 117 ASN A C 1
ATOM 903 O O . ASN A 1 117 ? -14.354 -7.236 4.437 1.00 94.81 117 ASN A O 1
ATOM 907 N N . CYS A 1 118 ? -13.062 -5.932 3.146 1.00 92.69 118 CYS A N 1
ATOM 908 C CA . CYS A 1 118 ? -12.914 -4.859 4.136 1.00 92.69 118 CYS A CA 1
ATOM 909 C C . CYS A 1 118 ? -14.231 -4.138 4.460 1.00 92.69 118 CYS A C 1
ATOM 911 O O . CYS A 1 118 ? -14.329 -3.509 5.505 1.00 92.69 118 CYS A O 1
ATOM 913 N N . ILE A 1 119 ? -15.211 -4.168 3.554 1.00 90.25 119 ILE A N 1
ATOM 914 C CA . ILE A 1 119 ? -16.518 -3.529 3.754 1.00 90.25 119 ILE A CA 1
ATOM 915 C C . ILE A 1 119 ? -17.505 -4.506 4.399 1.00 90.25 119 ILE A C 1
ATOM 917 O O . ILE A 1 119 ? -18.316 -4.098 5.222 1.00 90.25 119 ILE A O 1
ATOM 921 N N . GLU A 1 120 ? -17.464 -5.779 4.005 1.00 90.44 120 GLU A N 1
ATOM 922 C CA . GLU A 1 120 ? -18.458 -6.780 4.412 1.00 90.44 120 GLU A CA 1
ATOM 923 C C . GLU A 1 120 ? -18.139 -7.481 5.736 1.00 90.44 120 GLU A C 1
ATOM 925 O O . GLU A 1 120 ? -19.047 -8.027 6.361 1.00 90.44 120 GLU A O 1
ATOM 930 N N . LYS A 1 121 ? -16.868 -7.523 6.153 1.00 84.81 121 LYS A N 1
ATOM 931 C CA . LYS A 1 121 ? -16.455 -8.226 7.371 1.00 84.81 121 LYS A CA 1
ATOM 932 C C . LYS A 1 121 ? -16.313 -7.265 8.542 1.00 84.81 121 LYS A C 1
ATOM 934 O O . LYS A 1 121 ? -15.454 -6.388 8.521 1.00 84.81 121 LYS A O 1
ATOM 939 N N . ASP A 1 122 ? -17.068 -7.523 9.606 1.00 69.31 122 ASP A N 1
ATOM 940 C CA . ASP A 1 122 ? -16.977 -6.775 10.869 1.00 69.31 122 ASP A CA 1
ATOM 941 C C . ASP A 1 122 ? -15.627 -6.971 11.588 1.00 69.31 122 ASP A C 1
ATOM 943 O O . ASP A 1 122 ? -15.236 -6.160 12.419 1.00 69.31 122 ASP A O 1
ATOM 947 N N . GLU A 1 123 ? -14.876 -8.020 11.237 1.00 63.47 123 GLU A N 1
ATOM 948 C CA . GLU A 1 123 ? -13.540 -8.330 11.777 1.00 63.47 123 GLU A CA 1
ATOM 949 C C . GLU A 1 123 ? -12.444 -7.365 11.286 1.00 63.47 123 GLU A C 1
ATOM 951 O O . GLU A 1 123 ? -11.308 -7.439 11.747 1.00 63.47 123 GLU A O 1
ATOM 956 N N . A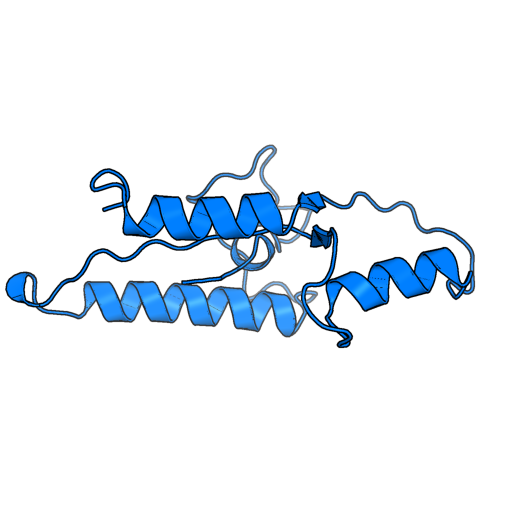LA A 1 124 ? -12.757 -6.501 10.315 1.00 53.47 124 ALA A N 1
ATOM 957 C CA . ALA A 1 124 ? -11.827 -5.529 9.742 1.00 53.47 124 ALA A CA 1
ATOM 958 C C . ALA A 1 124 ? -11.762 -4.196 10.522 1.00 53.47 124 ALA A C 1
ATOM 960 O O . ALA A 1 124 ? -11.155 -3.242 10.017 1.00 53.47 124 ALA A O 1
ATOM 961 N N . GLN A 1 125 ? -12.410 -4.127 11.697 1.00 38.75 125 GLN A N 1
ATOM 962 C CA . GLN A 1 125 ? -12.478 -2.964 12.595 1.00 38.75 125 GLN A CA 1
ATOM 963 C C . GLN A 1 125 ? -11.505 -3.048 13.773 1.00 38.75 125 GLN A C 1
ATOM 965 O O . GLN A 1 125 ? -11.390 -4.133 14.385 1.00 38.75 125 GLN A O 1
#

InterPro domains:
  IPR036291 NAD(P)-binding domain superfamily [SSF51735] (2-124)
  IPR050425 NAD(P)-dependent dehydratase-like [PTHR10366] (1-124)

Organism: NCBI:txid182087

Sequence (125 aa):
MTSSIASIASVDPANAPDHFDESHWTDTNWVNLGAYEKSKTLAERAAWDFHKSLPEEERFGLSVVNPALVVGPTLIKTEFASGKIINLFMNNQLPGGIPRLSLDLVDVREVAQAHINCIEKDEAQ

Secondary structure (DSSP, 8-state):
-B--GGGTS-S-GGG--SS--TT----TT-TT--HHHHHHHHHHHHHHHHHHHS-GGGPPP---B--SEEES--SSS---HHHHHHHHHHTT--TT--------EEEHHHHHHHHHHHHH-GGG-

pLDDT: mean 90.69, std 8.59, range [38.75, 98.31]